Protein AF-A0A353PWX0-F1 (afdb_monomer)

Foldseek 3Di:
DVVVVCVVVVVVVVVVLVVCCVVVVHDSVLDDDDDDPQCQFVDWDADPVGDIDTHGAHPDPPVVVVCVVDPPDDDDDDHDGDDPVDDD

Sequence (88 aa):
KKISIDSATLANKGLEVIEASRLFSLDAKEIQVLIHPQSIVHSMVQSKDGAYYAQLSPPSMKQAILYALNYPEIKENSLPSLDFSQDL

Secondary structure (DSSP, 8-state):
-HHHHHHHTSHHHHHHHHHHHHHHT--GGG------TT--EEEEEE-TTS-EEEEE-SS-HHHHHHHHHHTT------PPPP-TTS--

pLDDT: mean 90.69, std 9.27, range [60.31, 97.94]

Structure (mmCIF, N/CA/C/O backbone):
data_AF-A0A353PWX0-F1
#
_entry.id   AF-A0A353PWX0-F1
#
loop_
_atom_site.group_PDB
_atom_site.id
_atom_site.type_symbol
_atom_site.label_atom_id
_atom_site.label_alt_id
_atom_site.label_comp_id
_atom_site.label_asym_id
_atom_site.label_entity_id
_atom_site.label_seq_id
_atom_site.pdbx_PDB_ins_code
_atom_site.Cartn_x
_atom_site.Cartn_y
_atom_site.Cartn_z
_atom_site.occupancy
_atom_site.B_iso_or_equiv
_atom_site.auth_seq_id
_atom_site.auth_comp_id
_atom_site.auth_asym_id
_atom_site.auth_atom_id
_atom_site.pdbx_PDB_model_num
ATOM 1 N N . LYS A 1 1 ? 14.157 11.679 9.881 1.00 60.31 1 LYS A N 1
ATOM 2 C CA . LYS A 1 1 ? 13.849 11.578 11.334 1.00 60.31 1 LYS A CA 1
ATOM 3 C C . LYS A 1 1 ? 12.345 11.570 11.636 1.00 60.31 1 LYS A C 1
ATOM 5 O O . LYS A 1 1 ? 11.939 10.675 12.352 1.00 60.31 1 LYS A O 1
ATOM 10 N N . LYS A 1 2 ? 11.517 12.466 11.072 1.00 72.69 2 LYS A N 1
ATOM 11 C CA . LYS A 1 2 ? 10.053 12.512 11.314 1.00 72.69 2 LYS A CA 1
ATOM 12 C C . LYS A 1 2 ? 9.306 11.221 10.924 1.00 72.69 2 LYS A C 1
ATOM 14 O O . LYS A 1 2 ? 8.694 10.598 11.774 1.00 72.69 2 LYS A O 1
ATOM 19 N N . ILE A 1 3 ? 9.466 10.761 9.678 1.00 65.62 3 ILE A N 1
ATOM 20 C CA . ILE A 1 3 ? 8.779 9.560 9.150 1.00 65.62 3 ILE A CA 1
ATOM 21 C C . ILE A 1 3 ? 9.114 8.289 9.952 1.00 65.62 3 ILE A C 1
ATOM 23 O O . ILE A 1 3 ? 8.239 7.478 10.227 1.00 65.62 3 ILE A O 1
ATOM 27 N N . SER A 1 4 ? 10.370 8.127 10.378 1.00 69.69 4 SER A N 1
ATOM 28 C CA . SER A 1 4 ? 10.795 6.965 11.171 1.00 69.69 4 SER A CA 1
ATOM 29 C C . SER A 1 4 ? 10.157 6.933 12.566 1.00 69.69 4 SER A C 1
ATOM 31 O O . SER A 1 4 ? 9.817 5.858 13.047 1.00 69.69 4 SER A O 1
ATOM 33 N N . ILE A 1 5 ? 9.960 8.096 13.201 1.00 67.94 5 ILE A N 1
ATOM 34 C CA . ILE A 1 5 ? 9.269 8.202 14.497 1.00 67.94 5 ILE A CA 1
ATOM 35 C C . ILE A 1 5 ? 7.777 7.914 14.315 1.00 67.94 5 ILE A C 1
ATOM 37 O O . ILE A 1 5 ? 7.215 7.125 15.065 1.00 67.94 5 ILE A O 1
ATOM 41 N N . ASP A 1 6 ? 7.159 8.475 13.274 1.00 68.94 6 ASP A N 1
ATOM 42 C CA . ASP A 1 6 ? 5.743 8.242 12.973 1.00 68.94 6 ASP A CA 1
ATOM 43 C C . ASP A 1 6 ? 5.452 6.782 12.590 1.00 68.94 6 ASP A C 1
ATOM 45 O O . ASP A 1 6 ? 4.352 6.283 12.820 1.00 68.94 6 ASP A O 1
ATOM 49 N N . SER A 1 7 ? 6.432 6.084 12.009 1.00 62.44 7 SER A N 1
ATOM 50 C CA . SER A 1 7 ? 6.336 4.648 11.721 1.00 62.44 7 SER A CA 1
ATOM 51 C C . SER A 1 7 ? 6.406 3.819 13.006 1.00 62.44 7 SER A C 1
ATOM 53 O O . SER A 1 7 ? 5.651 2.863 13.154 1.00 62.44 7 SER A O 1
ATOM 55 N N . ALA A 1 8 ? 7.250 4.216 13.965 1.00 66.12 8 ALA A N 1
ATOM 56 C CA . ALA A 1 8 ? 7.360 3.558 15.268 1.00 66.12 8 ALA A CA 1
ATOM 57 C C . ALA A 1 8 ? 6.115 3.759 16.155 1.00 66.12 8 ALA A C 1
ATOM 59 O O . ALA A 1 8 ? 5.815 2.910 16.988 1.00 66.12 8 ALA A O 1
ATOM 60 N N . THR A 1 9 ? 5.379 4.860 15.974 1.00 73.88 9 THR A N 1
ATOM 61 C CA . THR A 1 9 ? 4.139 5.157 16.716 1.00 73.88 9 THR A CA 1
ATOM 62 C C . THR A 1 9 ? 2.864 4.766 15.969 1.00 73.88 9 THR A C 1
ATOM 64 O O . THR A 1 9 ? 1.772 4.993 16.483 1.00 73.88 9 THR A O 1
ATOM 67 N N . LEU A 1 10 ? 2.979 4.227 14.748 1.00 80.69 10 LEU A N 1
ATOM 68 C CA . LEU A 1 10 ? 1.876 4.021 13.795 1.00 80.69 10 LEU A CA 1
ATOM 69 C C . LEU A 1 10 ? 1.126 5.306 13.390 1.00 80.69 10 LEU A C 1
ATOM 71 O O . LEU A 1 10 ? 0.172 5.240 12.613 1.00 80.69 10 LEU A O 1
ATOM 75 N N . ALA A 1 11 ? 1.573 6.485 13.833 1.00 81.62 11 ALA A N 1
ATOM 76 C CA . ALA A 1 11 ? 0.978 7.764 13.463 1.00 81.62 11 ALA A CA 1
ATOM 77 C C . ALA A 1 11 ? 1.019 7.996 11.945 1.00 81.62 11 ALA A C 1
ATOM 79 O O . ALA A 1 11 ? 0.072 8.545 11.384 1.00 81.62 11 ALA A O 1
ATOM 80 N N . ASN A 1 12 ? 2.069 7.517 11.264 1.00 87.19 12 ASN A N 1
ATOM 81 C CA . ASN A 1 12 ? 2.163 7.604 9.805 1.00 87.19 12 ASN A CA 1
ATOM 82 C C . ASN A 1 12 ? 0.999 6.862 9.138 1.00 87.19 12 ASN A C 1
ATOM 84 O O . ASN A 1 12 ? 0.346 7.388 8.245 1.00 87.19 12 ASN A O 1
ATOM 88 N N . LYS A 1 13 ? 0.685 5.666 9.642 1.00 91.81 13 LYS A N 1
ATOM 89 C CA . LYS A 1 13 ? -0.416 4.859 9.125 1.00 91.81 13 LYS A CA 1
ATOM 90 C C . LYS A 1 13 ? -1.775 5.507 9.407 1.00 91.81 13 LYS A C 1
ATOM 92 O O . LYS A 1 13 ? -2.662 5.431 8.569 1.00 91.81 13 LYS A O 1
ATOM 97 N N . GLY A 1 14 ? -1.920 6.204 10.536 1.00 91.25 14 GLY A N 1
ATOM 98 C CA . GLY A 1 14 ? -3.107 7.019 10.818 1.00 91.25 14 GLY A CA 1
ATOM 99 C C . GLY A 1 14 ? -3.332 8.135 9.788 1.00 91.25 14 GLY A C 1
ATOM 100 O O . GLY A 1 14 ? -4.457 8.328 9.333 1.00 91.25 14 GLY A O 1
ATOM 101 N N . LEU A 1 15 ? -2.270 8.833 9.369 1.00 93.62 15 LEU A N 1
ATOM 102 C CA . LEU A 1 15 ? -2.354 9.845 8.306 1.00 93.62 15 LEU A CA 1
ATOM 103 C C . LEU A 1 15 ? -2.695 9.223 6.945 1.00 93.62 15 LEU A C 1
ATOM 105 O O . LEU A 1 15 ? -3.517 9.775 6.217 1.00 93.62 15 LEU A O 1
ATOM 109 N N . GLU A 1 16 ? -2.124 8.061 6.631 1.00 93.44 16 GLU A N 1
ATOM 110 C CA . GLU A 1 16 ? -2.424 7.322 5.397 1.00 93.44 16 GLU A CA 1
ATOM 111 C C . GLU A 1 16 ? -3.887 6.848 5.337 1.00 93.44 16 GLU A C 1
ATOM 113 O O . GLU A 1 16 ? -4.486 6.863 4.267 1.00 93.44 16 GLU A O 1
ATOM 118 N N . VAL A 1 17 ? -4.510 6.489 6.469 1.00 95.94 17 VAL A N 1
ATOM 119 C CA . VAL A 1 17 ? -5.953 6.169 6.515 1.00 95.94 17 VAL A CA 1
ATOM 120 C C . VAL A 1 17 ? -6.801 7.390 6.147 1.00 95.94 17 VAL A C 1
ATOM 122 O O . VAL A 1 17 ? -7.752 7.271 5.375 1.00 95.94 17 VAL A O 1
ATOM 125 N N . ILE A 1 18 ? -6.451 8.571 6.665 1.00 95.75 18 ILE A N 1
ATOM 126 C CA . ILE A 1 18 ? -7.143 9.827 6.331 1.00 95.75 18 ILE A CA 1
ATOM 127 C C . ILE A 1 18 ? -6.969 10.150 4.840 1.00 95.75 18 ILE A C 1
ATOM 129 O O . ILE A 1 18 ? -7.931 10.531 4.171 1.00 95.75 18 ILE A O 1
ATOM 133 N N . GLU A 1 1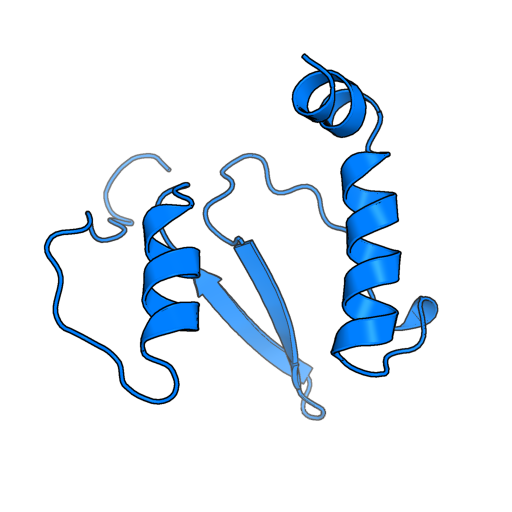9 ? -5.756 9.981 4.310 1.00 96.69 19 GLU A N 1
ATOM 134 C CA . GLU A 1 19 ? -5.465 10.180 2.890 1.00 96.69 19 GLU A CA 1
ATOM 135 C C . GLU A 1 19 ? -6.267 9.219 2.007 1.00 96.69 19 GLU A C 1
ATOM 137 O O . GLU A 1 19 ? -6.938 9.676 1.085 1.00 96.69 19 GLU A O 1
ATOM 142 N N . ALA A 1 20 ? -6.269 7.921 2.312 1.00 96.19 20 ALA A N 1
ATOM 143 C CA . ALA A 1 20 ? -6.998 6.912 1.547 1.00 96.19 20 ALA A CA 1
ATOM 144 C C . ALA A 1 20 ? -8.516 7.150 1.573 1.00 96.19 20 ALA A C 1
ATOM 146 O O . ALA A 1 20 ? -9.162 7.084 0.527 1.00 96.19 20 ALA A O 1
ATOM 147 N N . SER A 1 21 ? -9.077 7.500 2.736 1.00 96.69 21 SER A N 1
ATOM 148 C CA . SER A 1 21 ? -10.494 7.864 2.871 1.00 96.69 21 SER A CA 1
ATOM 149 C C . SER A 1 21 ? -10.865 9.015 1.935 1.00 96.69 21 SER A C 1
ATOM 151 O O . SER A 1 21 ? -11.860 8.937 1.214 1.00 96.69 21 SER A O 1
ATOM 153 N N . ARG A 1 22 ? -10.025 10.055 1.867 1.00 97.12 22 ARG A N 1
ATOM 154 C CA . ARG A 1 22 ? -10.252 11.208 0.990 1.00 97.12 22 ARG A CA 1
ATOM 155 C C . ARG A 1 22 ? -10.011 10.895 -0.487 1.00 97.12 22 ARG A C 1
ATOM 157 O O . ARG A 1 22 ? -10.810 11.308 -1.321 1.00 97.12 22 ARG A O 1
ATOM 164 N N . LEU A 1 23 ? -8.910 10.221 -0.814 1.00 97.00 23 LEU A N 1
ATOM 165 C CA . LEU A 1 23 ? -8.489 9.956 -2.191 1.00 97.00 23 LEU A CA 1
ATOM 166 C C . LEU A 1 23 ? -9.444 8.989 -2.900 1.00 97.00 23 LEU A C 1
ATOM 168 O O . LEU A 1 23 ? -9.741 9.180 -4.076 1.00 97.00 23 LEU A O 1
ATOM 172 N N . PHE A 1 24 ? -9.953 7.988 -2.179 1.00 96.38 24 PHE A N 1
ATOM 173 C CA . PHE A 1 24 ? -10.818 6.944 -2.732 1.00 96.38 24 PHE A CA 1
ATOM 174 C C . PHE A 1 24 ? -12.290 7.079 -2.329 1.00 96.38 24 PHE A C 1
ATOM 176 O O . PHE A 1 24 ? -13.097 6.245 -2.725 1.00 96.38 24 PHE A O 1
ATOM 183 N N . SER A 1 25 ? -12.658 8.138 -1.598 1.00 97.12 25 SER A N 1
ATOM 184 C CA . SER A 1 25 ? -14.029 8.372 -1.113 1.00 97.12 25 SER A CA 1
ATOM 185 C C . SER A 1 25 ? -14.588 7.189 -0.304 1.00 97.12 25 SER A C 1
ATOM 187 O O . SER A 1 25 ? -15.698 6.729 -0.560 1.00 97.12 25 SER A O 1
ATOM 189 N N . LEU A 1 26 ? -13.799 6.696 0.655 1.00 95.69 26 LEU A N 1
ATOM 190 C CA . LEU A 1 26 ? -14.138 5.565 1.530 1.00 95.69 26 LEU A CA 1
ATOM 191 C C . LEU A 1 26 ? -14.417 6.035 2.959 1.00 95.69 26 LEU A C 1
ATOM 193 O O . LEU A 1 26 ? -13.740 6.939 3.460 1.00 95.69 26 LEU A O 1
ATOM 197 N N . ASP A 1 27 ? -15.342 5.378 3.655 1.00 95.62 27 ASP A N 1
ATOM 198 C CA . ASP A 1 27 ? -15.502 5.560 5.096 1.00 95.62 27 ASP A CA 1
ATOM 199 C C . ASP A 1 27 ? -14.295 4.957 5.834 1.00 95.62 27 ASP A C 1
ATOM 201 O O . ASP A 1 27 ? -13.795 3.888 5.489 1.00 95.62 27 ASP A O 1
ATOM 205 N N . ALA A 1 28 ? -13.866 5.572 6.941 1.00 92.00 28 ALA A N 1
ATOM 206 C CA . ALA A 1 28 ? -12.745 5.052 7.737 1.00 92.00 28 ALA A CA 1
ATOM 207 C C . ALA A 1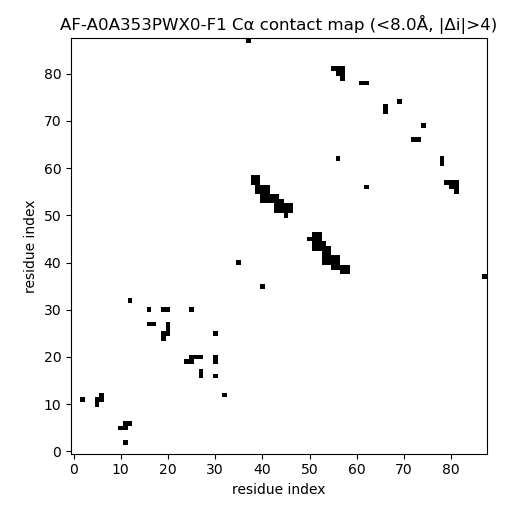 28 ? -12.965 3.607 8.241 1.00 92.00 28 ALA A C 1
ATOM 209 O O . ALA A 1 28 ? -12.005 2.863 8.410 1.00 92.00 28 ALA A O 1
ATOM 210 N N . LYS A 1 29 ? -14.225 3.191 8.444 1.00 94.25 29 LYS A N 1
ATOM 211 C CA . LYS A 1 29 ? -14.594 1.814 8.837 1.00 94.25 29 LYS A CA 1
ATOM 212 C C . LYS A 1 29 ? -14.330 0.774 7.736 1.00 94.25 29 LYS A C 1
ATOM 214 O O . LYS A 1 29 ? -14.293 -0.415 8.033 1.00 94.25 29 LYS A O 1
ATOM 219 N N . GLU A 1 30 ? -14.191 1.213 6.486 1.00 95.31 30 GLU A N 1
ATOM 220 C CA . GLU A 1 30 ? -13.898 0.363 5.326 1.00 95.31 30 GLU A CA 1
ATOM 221 C C . GLU A 1 30 ? -12.385 0.165 5.128 1.00 95.31 30 GLU A C 1
ATOM 223 O O . GLU A 1 30 ? -11.971 -0.666 4.325 1.00 95.31 30 GLU A O 1
ATOM 228 N N . ILE A 1 31 ? -11.546 0.896 5.874 1.00 96.81 31 ILE A N 1
ATOM 229 C CA . ILE A 1 31 ? -10.087 0.852 5.756 1.00 96.81 31 ILE A CA 1
ATOM 230 C C . ILE A 1 31 ? -9.508 0.074 6.937 1.00 96.81 31 ILE A C 1
ATOM 232 O O . ILE A 1 31 ? -9.602 0.490 8.091 1.00 96.81 31 ILE A O 1
ATOM 236 N N . GLN A 1 32 ? -8.865 -1.054 6.644 1.00 95.44 32 GLN A N 1
ATOM 237 C CA . GLN A 1 32 ? -8.224 -1.898 7.650 1.00 95.44 32 GLN A CA 1
ATOM 238 C C . GLN A 1 32 ? -6.706 -1.730 7.621 1.00 95.44 32 GLN A C 1
ATOM 240 O O . GLN A 1 32 ? -6.075 -1.769 6.565 1.00 95.44 32 GLN A O 1
ATOM 245 N N . VAL A 1 33 ? -6.110 -1.574 8.804 1.00 94.62 33 VAL A N 1
ATOM 246 C CA . VAL A 1 33 ? -4.659 -1.478 8.975 1.00 94.62 33 VAL A CA 1
ATOM 247 C C . VAL A 1 33 ? -4.104 -2.835 9.392 1.00 94.62 33 VAL A C 1
ATOM 249 O O . VAL A 1 33 ? -4.482 -3.369 10.432 1.00 94.62 33 VAL A O 1
ATOM 252 N N . LEU A 1 34 ? -3.166 -3.360 8.604 1.00 93.62 34 LEU A N 1
ATOM 253 C CA . LEU A 1 34 ? -2.444 -4.600 8.884 1.00 93.62 34 LEU A CA 1
ATOM 254 C C . LEU A 1 34 ? -0.939 -4.325 8.980 1.00 93.62 34 LEU A C 1
ATOM 256 O O . LEU A 1 34 ? -0.385 -3.572 8.178 1.00 93.62 34 LEU A O 1
ATOM 260 N N . ILE A 1 35 ? -0.270 -4.958 9.946 1.00 92.25 35 ILE A N 1
ATOM 261 C CA . ILE A 1 35 ? 1.193 -4.947 10.037 1.00 92.25 35 ILE A CA 1
ATOM 262 C C . ILE A 1 35 ? 1.741 -6.047 9.124 1.00 92.25 35 ILE A C 1
ATOM 264 O O . ILE A 1 35 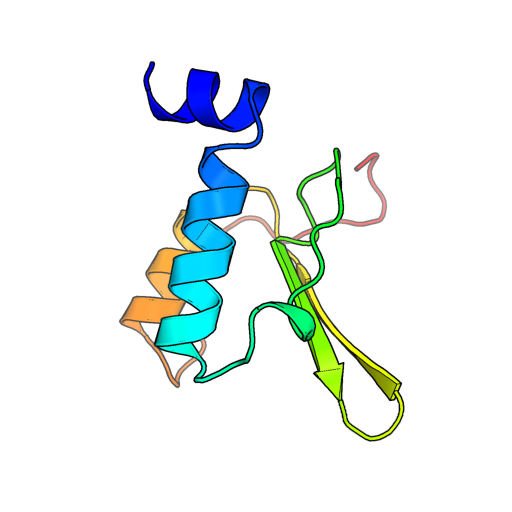? 1.463 -7.224 9.337 1.00 92.25 35 ILE A O 1
ATOM 268 N N . HIS A 1 36 ? 2.546 -5.662 8.134 1.00 93.31 36 HIS A N 1
ATOM 269 C CA . HIS A 1 36 ? 3.220 -6.578 7.215 1.00 93.31 36 HIS A CA 1
ATOM 270 C C . HIS A 1 36 ? 4.735 -6.311 7.233 1.00 93.31 36 HIS A C 1
ATOM 272 O O . HIS A 1 36 ? 5.204 -5.433 6.507 1.00 93.31 36 HIS A O 1
ATOM 278 N N . PRO A 1 37 ? 5.508 -7.019 8.081 1.00 90.19 37 PRO A N 1
ATOM 279 C CA . PRO A 1 37 ? 6.924 -6.717 8.306 1.00 90.19 37 PRO A CA 1
ATOM 280 C C . PRO A 1 37 ? 7.790 -6.779 7.044 1.00 90.19 37 PRO A C 1
ATOM 282 O O . PRO A 1 37 ? 8.675 -5.944 6.879 1.00 90.19 37 PRO A O 1
ATOM 285 N N . GLN A 1 38 ? 7.495 -7.709 6.131 1.00 90.56 38 GLN A N 1
ATOM 286 C CA . GLN A 1 38 ? 8.242 -7.883 4.880 1.00 90.56 38 GLN A CA 1
ATOM 287 C C . GLN A 1 38 ? 8.080 -6.686 3.933 1.00 90.56 38 GLN A C 1
ATOM 289 O O . GLN A 1 38 ? 8.939 -6.434 3.097 1.00 90.56 38 GLN A O 1
ATOM 294 N N . SER A 1 39 ? 6.999 -5.906 4.077 1.00 90.81 39 SER A N 1
ATOM 295 C CA . SER A 1 39 ? 6.740 -4.698 3.277 1.00 90.81 39 SER 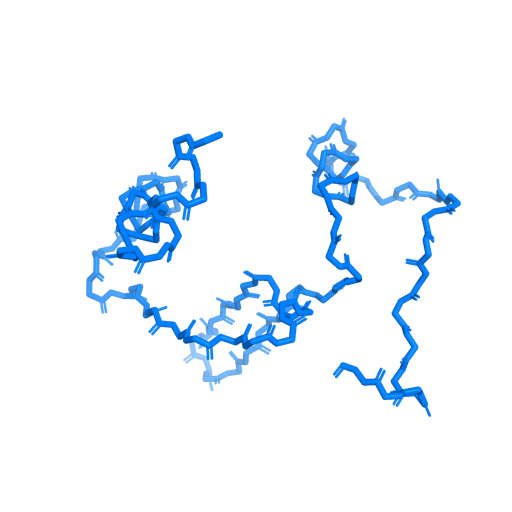A CA 1
ATOM 296 C C . SER A 1 39 ? 6.736 -4.927 1.755 1.00 90.81 39 SER A C 1
ATOM 298 O O . SER A 1 39 ? 7.018 -4.003 0.994 1.00 90.81 39 SER A O 1
ATOM 300 N N . ILE A 1 40 ? 6.401 -6.147 1.319 1.00 94.00 40 ILE A N 1
ATOM 301 C CA . ILE A 1 40 ? 6.297 -6.532 -0.097 1.00 94.00 40 ILE A CA 1
ATOM 302 C C . ILE A 1 40 ? 4.896 -6.250 -0.626 1.00 94.00 40 ILE A C 1
ATOM 304 O O . ILE A 1 40 ? 4.731 -5.749 -1.736 1.00 94.00 40 ILE A O 1
ATOM 308 N N . VAL A 1 41 ? 3.876 -6.565 0.173 1.00 95.44 41 VAL A N 1
ATOM 309 C CA . VAL A 1 41 ? 2.497 -6.159 -0.100 1.00 95.44 41 VAL A CA 1
ATOM 310 C C . VAL A 1 41 ? 2.336 -4.714 0.358 1.00 95.44 41 VAL A C 1
ATOM 312 O O . VAL A 1 41 ? 2.317 -4.435 1.558 1.00 95.44 41 VAL A O 1
ATOM 315 N N . HIS A 1 42 ? 2.217 -3.784 -0.589 1.00 94.75 42 HIS A N 1
ATOM 316 C CA . HIS A 1 42 ? 2.141 -2.355 -0.274 1.00 94.75 42 HIS A CA 1
ATOM 317 C C . HIS A 1 42 ? 0.744 -1.917 0.172 1.00 94.75 42 HIS A C 1
ATOM 319 O O . HIS A 1 42 ? 0.618 -1.046 1.032 1.00 94.75 42 HIS A O 1
ATOM 325 N N . SER A 1 43 ? -0.303 -2.512 -0.403 1.00 96.31 43 SER A N 1
ATOM 326 C CA . SER A 1 43 ? -1.711 -2.392 -0.000 1.00 96.31 43 SER A CA 1
ATOM 327 C C . SER A 1 43 ? -2.561 -3.395 -0.783 1.00 96.31 43 SER A C 1
ATOM 329 O O . SER A 1 43 ? -2.098 -3.991 -1.761 1.00 96.31 43 SER A O 1
ATOM 331 N N . MET A 1 44 ? -3.806 -3.585 -0.345 1.00 97.81 44 MET A N 1
ATOM 332 C CA . MET A 1 44 ? -4.766 -4.487 -0.977 1.00 97.81 44 MET A CA 1
ATOM 333 C C . MET A 1 44 ? -6.149 -3.845 -1.052 1.00 97.81 44 MET A C 1
ATOM 335 O O . MET A 1 44 ? -6.486 -2.999 -0.226 1.00 97.81 44 MET A O 1
ATOM 339 N N . VAL A 1 45 ? -6.955 -4.281 -2.016 1.00 97.69 45 VAL A N 1
ATOM 340 C CA . VAL A 1 45 ? -8.365 -3.908 -2.165 1.00 97.69 45 VAL A CA 1
ATOM 341 C C . VAL A 1 45 ? -9.203 -5.178 -2.206 1.00 97.69 45 VAL A C 1
ATOM 343 O O . VAL A 1 45 ? -8.886 -6.10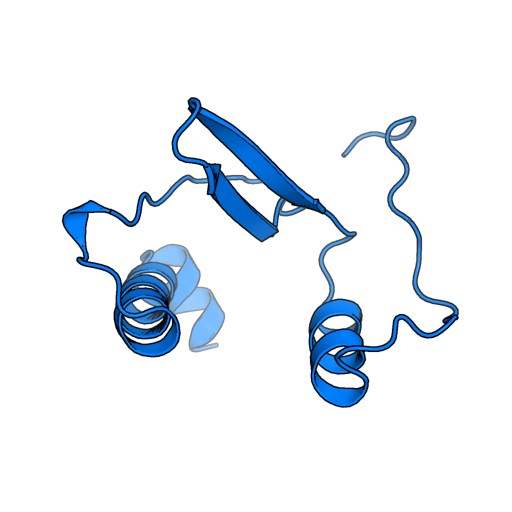4 -2.952 1.00 97.69 45 VAL A O 1
ATOM 346 N N . GLN A 1 46 ? -10.273 -5.210 -1.415 1.00 97.56 46 GLN A N 1
ATOM 347 C CA . GLN A 1 46 ? -11.265 -6.278 -1.450 1.00 97.56 46 GLN A CA 1
ATOM 348 C C . GLN A 1 46 ? -12.384 -5.916 -2.434 1.00 97.56 46 GLN A C 1
ATOM 350 O O . GLN A 1 46 ? -12.973 -4.838 -2.342 1.00 97.56 46 GLN A O 1
ATOM 355 N N . SER A 1 47 ? -12.695 -6.801 -3.376 1.00 96.62 47 SER A N 1
ATOM 356 C CA . SER A 1 47 ? -13.847 -6.662 -4.268 1.00 96.62 47 SER A CA 1
ATOM 357 C C . SER A 1 47 ? -15.138 -7.154 -3.610 1.00 96.62 47 SER A C 1
ATOM 359 O O . SER A 1 47 ? -15.135 -7.842 -2.592 1.00 96.62 47 SER A O 1
ATOM 361 N N . LYS A 1 48 ? -16.284 -6.798 -4.202 1.00 95.62 48 LYS A N 1
ATOM 362 C CA . LYS A 1 48 ? -17.621 -7.104 -3.655 1.00 95.62 48 LYS A CA 1
ATOM 363 C C . LYS A 1 48 ? -17.945 -8.600 -3.572 1.00 95.62 48 LYS A C 1
ATOM 365 O O . LYS A 1 48 ? -18.836 -8.982 -2.824 1.00 95.62 48 LYS A O 1
ATOM 370 N N . ASP A 1 49 ? -17.249 -9.424 -4.346 1.00 97.06 49 ASP A N 1
ATOM 371 C CA . ASP A 1 49 ? -17.322 -10.889 -4.316 1.00 97.06 49 ASP A CA 1
ATOM 372 C C . ASP A 1 49 ? -16.389 -11.516 -3.260 1.00 97.06 49 ASP A C 1
ATOM 374 O O . ASP A 1 49 ? -16.374 -12.733 -3.095 1.00 97.06 49 ASP A O 1
ATOM 378 N N . GLY A 1 50 ? -15.631 -10.695 -2.528 1.00 95.75 50 GLY A N 1
ATOM 379 C CA . GLY A 1 50 ? -14.716 -11.115 -1.472 1.00 95.75 50 GLY A CA 1
ATOM 380 C C . GLY A 1 50 ? -13.285 -11.396 -1.932 1.00 95.75 50 GLY A C 1
ATOM 381 O O . GLY A 1 50 ? -12.447 -11.680 -1.075 1.00 95.75 50 GLY A O 1
ATOM 382 N N . ALA A 1 51 ? -12.974 -11.303 -3.231 1.00 97.62 51 ALA A N 1
ATOM 383 C CA . ALA A 1 51 ? -11.605 -11.472 -3.717 1.00 97.62 51 ALA A CA 1
ATOM 384 C C . ALA A 1 51 ? -10.704 -10.291 -3.312 1.00 97.62 51 ALA A C 1
ATOM 386 O O . ALA A 1 51 ? -11.166 -9.167 -3.118 1.00 97.62 51 ALA A O 1
ATOM 387 N N . TYR A 1 52 ? -9.401 -10.548 -3.184 1.00 97.62 52 TYR A N 1
ATOM 388 C CA . TYR A 1 52 ? -8.406 -9.526 -2.860 1.00 97.62 52 TYR A CA 1
ATOM 389 C C . TYR A 1 52 ? -7.468 -9.296 -4.038 1.00 97.62 52 TYR A C 1
ATOM 391 O O . TYR A 1 52 ? -6.931 -10.241 -4.616 1.00 97.62 52 TYR A O 1
ATOM 399 N N . TYR A 1 53 ? -7.223 -8.025 -4.335 1.00 97.94 53 TYR A N 1
ATOM 400 C CA . TYR A 1 53 ? -6.221 -7.573 -5.291 1.00 97.94 53 TYR A CA 1
ATOM 401 C C . TYR A 1 53 ? -5.132 -6.834 -4.531 1.00 97.94 53 TYR A C 1
ATOM 403 O O . TYR A 1 53 ? -5.423 -5.943 -3.735 1.00 97.94 53 TYR A O 1
ATOM 411 N N . ALA A 1 54 ? -3.881 -7.207 -4.767 1.00 97.31 54 ALA A N 1
ATOM 412 C CA . ALA A 1 54 ? -2.733 -6.696 -4.037 1.00 97.31 54 ALA A CA 1
ATOM 413 C C . ALA A 1 54 ? -1.683 -6.165 -5.011 1.00 97.31 54 ALA A C 1
ATOM 415 O O . ALA A 1 54 ? -1.424 -6.789 -6.041 1.00 97.31 54 ALA A O 1
ATOM 416 N N . GLN A 1 55 ? -1.049 -5.043 -4.666 1.00 95.44 55 GLN A N 1
ATOM 417 C CA . GLN A 1 55 ? 0.146 -4.586 -5.371 1.00 95.44 55 GLN A CA 1
ATOM 418 C C . GLN A 1 55 ? 1.389 -5.038 -4.603 1.00 95.44 55 GLN A C 1
ATOM 420 O O . GLN A 1 55 ? 1.533 -4.752 -3.411 1.00 95.44 55 GLN A O 1
ATOM 425 N N . LEU A 1 56 ? 2.254 -5.779 -5.300 1.00 95.44 56 LEU A N 1
ATOM 426 C CA . LEU A 1 56 ? 3.482 -6.347 -4.757 1.00 95.44 56 LEU A CA 1
ATOM 427 C C . LEU A 1 56 ? 4.696 -5.808 -5.513 1.00 95.44 56 LEU A C 1
ATOM 429 O O . LEU A 1 56 ? 4.701 -5.773 -6.745 1.00 95.44 56 LEU A O 1
ATOM 433 N N . SER A 1 57 ? 5.732 -5.419 -4.778 1.00 93.06 57 SER A N 1
ATOM 434 C CA . SER A 1 57 ? 7.049 -5.089 -5.328 1.00 93.06 57 SER A CA 1
ATOM 435 C C . SER A 1 57 ? 8.116 -5.118 -4.234 1.00 93.06 57 SER A C 1
ATOM 437 O O . SER A 1 57 ? 7.779 -5.061 -3.052 1.00 93.06 57 SER A O 1
ATOM 439 N N . PRO A 1 58 ? 9.413 -5.173 -4.589 1.00 92.56 58 PRO A N 1
ATOM 440 C CA . PRO A 1 58 ? 10.465 -4.863 -3.632 1.00 92.56 58 PRO A CA 1
ATOM 441 C C . PRO A 1 58 ? 10.241 -3.467 -3.019 1.00 92.56 58 PRO A C 1
ATOM 443 O O . PRO A 1 58 ? 9.796 -2.561 -3.734 1.00 92.56 58 PRO A O 1
ATOM 446 N N . PRO A 1 59 ? 10.577 -3.248 -1.734 1.00 91.12 59 PRO A N 1
ATOM 447 C CA . PRO A 1 59 ? 10.296 -1.994 -1.043 1.00 91.12 59 PRO A CA 1
ATOM 448 C C . PRO A 1 59 ? 11.064 -0.821 -1.670 1.00 91.12 59 PRO A C 1
ATOM 450 O O . PRO A 1 59 ? 12.241 -0.583 -1.392 1.00 91.12 59 PRO A O 1
ATOM 453 N N . SER A 1 60 ? 10.394 -0.074 -2.554 1.00 91.81 60 SER A N 1
ATOM 454 C CA . SER A 1 60 ? 10.983 1.047 -3.284 1.00 91.81 60 SER A CA 1
ATOM 455 C C . SER A 1 60 ? 9.941 2.071 -3.730 1.00 91.81 60 SER A C 1
ATOM 457 O O . SER A 1 60 ? 8.966 1.742 -4.400 1.00 91.81 60 SER A O 1
ATOM 459 N N . MET A 1 61 ? 10.212 3.356 -3.478 1.00 94.50 61 MET A N 1
ATOM 460 C CA . MET A 1 61 ? 9.380 4.459 -3.984 1.00 94.50 61 MET A CA 1
ATOM 461 C C . MET A 1 61 ? 9.414 4.597 -5.513 1.00 94.50 61 MET A C 1
ATOM 463 O O . MET A 1 61 ? 8.524 5.216 -6.094 1.00 94.50 61 MET A O 1
ATOM 467 N N . LYS A 1 62 ? 10.433 4.037 -6.182 1.00 94.88 62 LYS A N 1
ATOM 468 C CA . LYS A 1 62 ? 10.625 4.197 -7.631 1.00 94.88 62 LYS A CA 1
ATOM 469 C C . LYS A 1 62 ? 9.444 3.645 -8.428 1.00 94.88 62 LYS A C 1
ATOM 471 O O . LYS A 1 62 ? 9.025 4.285 -9.386 1.00 94.88 62 LYS 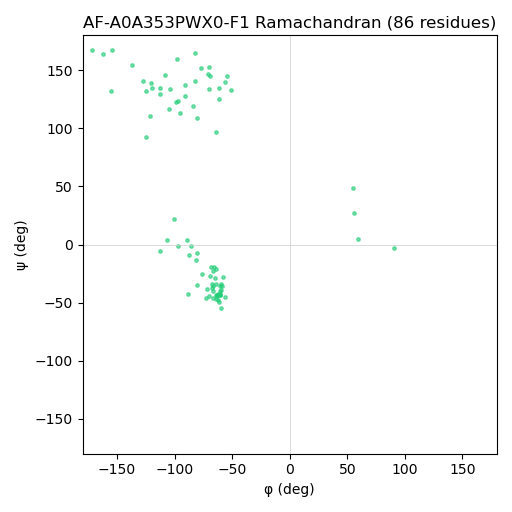A O 1
ATOM 476 N N . GLN A 1 63 ? 8.893 2.505 -8.007 1.00 92.81 63 GLN A N 1
ATOM 477 C CA . GLN A 1 63 ? 7.782 1.861 -8.703 1.00 92.81 63 GLN A CA 1
ATOM 478 C C . GLN A 1 63 ? 6.503 2.704 -8.620 1.00 92.81 63 GLN A C 1
ATOM 480 O O . GLN A 1 63 ? 5.863 2.947 -9.641 1.00 92.81 63 GLN A O 1
ATOM 485 N N . ALA A 1 64 ? 6.176 3.205 -7.424 1.00 94.25 64 ALA A N 1
ATOM 486 C CA . ALA A 1 64 ? 5.002 4.046 -7.199 1.00 94.25 64 ALA A CA 1
ATOM 487 C C . ALA A 1 64 ? 5.083 5.369 -7.979 1.00 94.25 64 ALA A C 1
ATOM 489 O O . A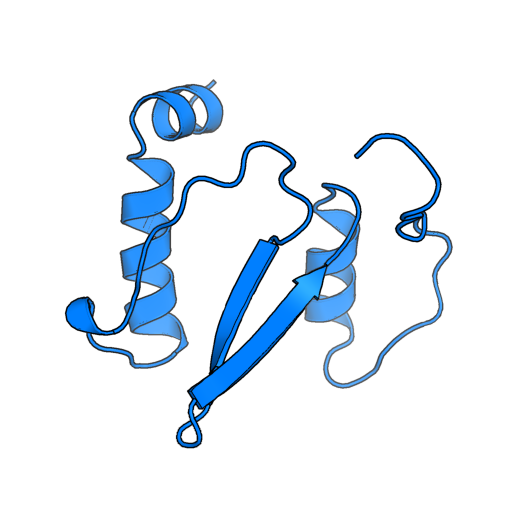LA A 1 64 ? 4.121 5.756 -8.640 1.00 94.25 64 ALA A O 1
ATOM 490 N N . ILE A 1 65 ? 6.246 6.031 -7.961 1.00 96.00 65 ILE A N 1
ATOM 491 C CA . ILE A 1 65 ? 6.470 7.281 -8.704 1.00 96.00 65 ILE A CA 1
ATOM 492 C C . ILE A 1 65 ? 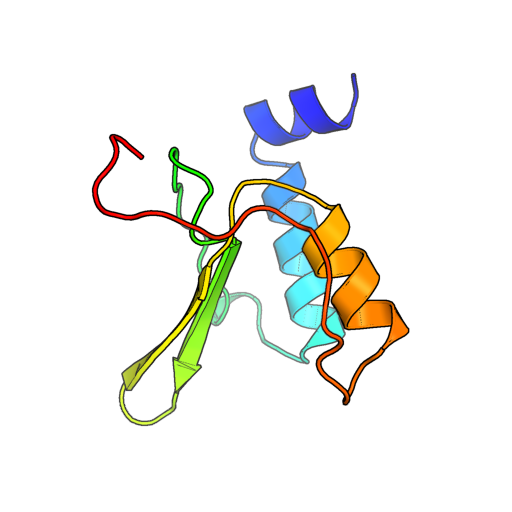6.377 7.037 -10.213 1.00 96.00 65 ILE A C 1
ATOM 494 O O . ILE A 1 65 ? 5.698 7.786 -10.913 1.00 96.00 65 ILE A O 1
ATOM 498 N N . LEU A 1 66 ? 7.027 5.986 -10.723 1.00 95.75 66 LEU A N 1
ATOM 499 C CA . LEU A 1 66 ? 6.993 5.659 -12.148 1.00 95.75 66 LEU A CA 1
ATOM 500 C C . LEU A 1 66 ? 5.565 5.370 -12.620 1.00 95.75 66 LEU A C 1
ATOM 502 O O . LEU A 1 66 ? 5.167 5.866 -13.673 1.00 95.75 66 LEU A O 1
ATOM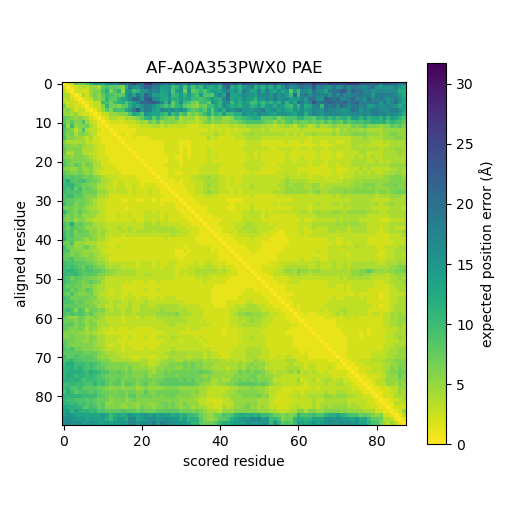 506 N N . TYR A 1 67 ? 4.798 4.607 -11.838 1.00 95.44 67 TYR A N 1
ATOM 507 C CA . TYR A 1 67 ? 3.402 4.309 -12.144 1.00 95.44 67 TYR A CA 1
ATOM 508 C C . TYR A 1 67 ? 2.550 5.582 -12.163 1.00 95.44 67 TYR A C 1
ATOM 510 O O . TYR A 1 67 ? 1.846 5.827 -13.137 1.00 95.44 67 TYR A O 1
ATOM 518 N N . ALA A 1 68 ? 2.671 6.441 -11.147 1.00 96.25 68 ALA A N 1
ATOM 519 C CA . ALA A 1 68 ? 1.921 7.695 -11.081 1.00 96.25 68 ALA A CA 1
ATOM 520 C C . ALA A 1 68 ? 2.214 8.641 -12.263 1.00 96.25 68 ALA A C 1
ATOM 522 O O . ALA A 1 68 ? 1.306 9.316 -12.737 1.00 96.25 68 ALA A O 1
ATOM 523 N N . LEU A 1 69 ? 3.458 8.678 -12.758 1.00 97.56 69 LEU A N 1
ATOM 524 C CA . LEU A 1 69 ? 3.855 9.528 -13.890 1.00 97.56 69 LEU A CA 1
ATOM 525 C C . LEU A 1 69 ? 3.396 9.009 -15.257 1.00 97.56 69 LEU A C 1
ATOM 527 O O . LEU A 1 69 ? 3.296 9.800 -16.191 1.00 97.56 69 LEU A O 1
ATOM 531 N N . ASN A 1 70 ? 3.172 7.701 -15.395 1.00 97.31 70 ASN A N 1
ATOM 532 C CA . ASN A 1 70 ? 2.870 7.073 -16.686 1.00 97.31 70 ASN A CA 1
ATOM 533 C C . ASN A 1 70 ? 1.449 6.517 -16.780 1.00 97.31 70 ASN A C 1
ATOM 535 O O . ASN A 1 70 ? 1.054 6.078 -17.856 1.00 97.31 70 ASN A O 1
ATOM 539 N N . TYR A 1 71 ? 0.679 6.539 -15.690 1.00 95.81 71 TYR A N 1
ATOM 540 C CA . TYR A 1 71 ? -0.700 6.066 -15.680 1.00 95.81 71 TYR A CA 1
ATOM 541 C C . TYR A 1 71 ? -1.517 6.700 -16.828 1.00 95.81 71 TYR A C 1
ATOM 543 O O . TYR A 1 71 ? -1.460 7.920 -17.004 1.00 95.81 71 TYR A O 1
ATOM 551 N N . PRO A 1 72 ? -2.296 5.915 -17.600 1.00 96.75 72 PRO A N 1
ATOM 552 C CA . PRO A 1 72 ? -2.655 4.507 -17.383 1.00 96.75 72 PRO A CA 1
ATOM 553 C C . PRO A 1 72 ? -1.694 3.477 -18.001 1.00 96.75 72 PRO A C 1
ATOM 555 O O . PRO A 1 72 ? -1.965 2.279 -17.949 1.00 96.75 72 PRO A O 1
ATOM 558 N N . GLU A 1 73 ? -0.590 3.909 -18.603 1.00 96.38 73 GLU A N 1
ATOM 559 C CA . GLU A 1 73 ? 0.350 3.030 -19.293 1.00 96.38 73 GLU A CA 1
ATOM 560 C C . GLU A 1 73 ? 1.337 2.363 -18.324 1.00 96.38 73 GLU A C 1
ATOM 562 O O . GLU A 1 73 ? 1.878 2.986 -17.408 1.00 96.38 73 GLU A O 1
ATOM 567 N N . ILE A 1 74 ? 1.640 1.089 -18.577 1.00 92.06 74 ILE A N 1
ATOM 568 C CA . ILE A 1 74 ? 2.720 0.372 -17.894 1.00 92.06 74 ILE A CA 1
ATOM 569 C C . ILE A 1 74 ? 3.964 0.458 -18.775 1.00 92.06 74 ILE A C 1
ATOM 571 O O . ILE A 1 74 ? 3.997 -0.096 -19.872 1.00 92.06 74 ILE A O 1
ATOM 575 N N . LYS A 1 75 ? 4.991 1.165 -18.300 1.00 92.69 75 LYS A N 1
ATOM 576 C CA . LYS A 1 75 ? 6.270 1.287 -19.007 1.00 92.69 75 LYS A CA 1
ATOM 577 C C . LYS A 1 75 ? 7.243 0.195 -18.583 1.00 92.69 75 LYS A C 1
ATOM 579 O O . LYS A 1 75 ? 7.420 -0.070 -17.389 1.00 92.69 75 LYS A O 1
ATOM 584 N N . GLU A 1 76 ? 7.932 -0.364 -19.573 1.00 92.88 76 GLU A N 1
ATOM 585 C CA . GLU A 1 76 ? 9.142 -1.143 -19.337 1.00 92.88 76 GLU A CA 1
ATOM 586 C C . GLU A 1 76 ? 10.160 -0.303 -18.563 1.00 92.88 76 GLU A C 1
ATOM 588 O O . GLU A 1 76 ? 10.312 0.902 -18.780 1.00 92.88 76 GLU A O 1
ATOM 593 N N . ASN A 1 77 ? 10.831 -0.937 -17.611 1.00 92.19 77 ASN A N 1
ATOM 594 C CA . ASN A 1 77 ? 11.809 -0.296 -16.751 1.00 92.19 77 ASN A CA 1
ATOM 595 C C . ASN A 1 77 ? 12.817 -1.336 -16.250 1.00 92.19 77 ASN A C 1
ATOM 597 O O . ASN A 1 77 ? 12.604 -2.538 -16.379 1.00 92.19 77 ASN A O 1
ATOM 601 N N . SER A 1 78 ? 13.916 -0.859 -15.676 1.00 93.50 78 SER A N 1
ATOM 602 C CA . SER A 1 78 ? 14.998 -1.689 -15.139 1.00 93.50 78 SER A CA 1
ATOM 603 C C . SER A 1 78 ? 14.939 -1.847 -13.614 1.00 93.50 78 SER A C 1
ATOM 605 O O . SER A 1 78 ? 15.965 -2.101 -12.979 1.00 93.50 78 SER A O 1
ATOM 607 N N . LEU A 1 79 ? 13.768 -1.643 -12.994 1.00 92.69 79 LEU A N 1
ATOM 608 C CA . LEU A 1 79 ? 13.599 -1.867 -11.559 1.00 92.69 79 LEU A CA 1
ATOM 609 C C . LEU A 1 79 ? 13.627 -3.374 -11.256 1.00 92.69 79 LEU A C 1
ATOM 611 O O . LEU A 1 79 ? 13.191 -4.176 -12.083 1.00 92.69 79 LEU A O 1
ATOM 615 N N . PRO A 1 80 ? 14.147 -3.776 -10.083 1.00 90.00 80 PRO A N 1
ATOM 616 C CA . PRO A 1 80 ? 14.205 -5.182 -9.710 1.00 90.00 80 PRO A CA 1
ATOM 617 C C . PRO A 1 80 ? 12.797 -5.780 -9.619 1.00 90.00 80 PRO A C 1
ATOM 619 O O . PRO A 1 80 ? 11.899 -5.189 -9.015 1.00 90.00 80 PRO A O 1
ATOM 622 N N . SER A 1 81 ? 12.624 -6.969 -10.193 1.00 90.06 81 SER A N 1
ATOM 623 C CA . SER A 1 81 ? 11.415 -7.770 -10.021 1.00 90.06 81 SER A CA 1
ATOM 624 C C . SER A 1 81 ? 11.411 -8.455 -8.657 1.00 90.06 81 SER A C 1
ATOM 626 O O . SER A 1 81 ? 12.462 -8.778 -8.107 1.00 90.06 81 SER A O 1
ATOM 628 N N . LEU A 1 82 ? 10.216 -8.711 -8.131 1.00 91.44 82 LEU A N 1
ATOM 629 C CA . LEU A 1 82 ? 10.051 -9.548 -6.950 1.00 91.44 82 LEU A CA 1
ATOM 630 C C . LEU A 1 82 ? 10.373 -11.011 -7.293 1.00 91.44 82 LEU A C 1
ATOM 632 O O . LEU A 1 82 ? 9.892 -11.520 -8.305 1.00 91.44 82 LEU A O 1
ATOM 636 N N . ASP A 1 83 ? 11.155 -11.676 -6.445 1.00 91.06 83 ASP A N 1
ATOM 637 C CA . ASP A 1 83 ? 11.509 -13.091 -6.575 1.00 91.06 83 ASP A CA 1
ATOM 638 C C . ASP A 1 83 ? 11.064 -13.850 -5.320 1.00 91.06 83 ASP A C 1
ATOM 640 O O . ASP A 1 83 ? 11.614 -13.657 -4.241 1.00 91.06 83 ASP A O 1
ATOM 644 N N . PHE A 1 84 ? 10.054 -14.709 -5.467 1.00 89.75 84 PHE A N 1
ATOM 645 C CA . PHE A 1 84 ? 9.488 -15.502 -4.370 1.00 89.75 84 PHE A CA 1
ATOM 646 C C . PHE A 1 84 ? 10.305 -16.753 -4.026 1.00 89.75 84 PHE A C 1
ATOM 648 O O . PHE A 1 84 ? 9.960 -17.457 -3.080 1.00 89.75 84 PHE A O 1
ATOM 655 N N . SER A 1 85 ? 11.336 -17.081 -4.811 1.00 90.88 85 SER A N 1
ATOM 656 C CA . SER A 1 85 ? 12.209 -18.226 -4.532 1.00 90.88 85 SER A CA 1
ATOM 657 C C . SER A 1 85 ? 13.287 -17.920 -3.490 1.00 90.88 85 SER A C 1
ATOM 659 O O . SER A 1 85 ? 13.915 -18.843 -2.973 1.00 90.88 85 SER A O 1
ATOM 661 N N . GLN A 1 86 ? 13.493 -16.639 -3.179 1.00 80.81 86 GLN A N 1
ATOM 662 C CA . GLN A 1 86 ? 14.429 -16.161 -2.166 1.00 80.81 86 GLN A CA 1
ATOM 663 C C . GLN A 1 86 ? 13.696 -15.874 -0.851 1.00 80.81 86 GLN A C 1
ATOM 665 O O . GLN A 1 86 ? 12.482 -15.668 -0.843 1.00 80.81 86 GLN A O 1
ATOM 670 N N . ASP A 1 87 ? 14.439 -15.844 0.257 1.00 74.38 87 ASP A N 1
ATOM 671 C CA . ASP A 1 87 ? 13.889 -15.399 1.538 1.00 74.38 87 ASP A CA 1
ATOM 672 C C . ASP A 1 87 ? 13.423 -13.935 1.422 1.00 74.38 87 ASP A C 1
ATOM 674 O O . ASP A 1 87 ? 14.183 -13.060 0.996 1.00 74.38 87 ASP A O 1
ATOM 678 N N . LEU A 1 88 ? 12.151 -13.707 1.767 1.00 67.44 88 LEU A N 1
ATOM 679 C CA . LEU A 1 88 ? 11.415 -12.445 1.630 1.00 67.44 88 LEU A CA 1
ATOM 680 C C . LEU A 1 88 ? 11.450 -11.579 2.895 1.00 67.44 88 LEU A C 1
ATOM 682 O O . LEU A 1 88 ? 11.204 -12.123 3.998 1.00 67.44 88 LEU A O 1
#

Radius of gyration: 14.9 Å; Cα contacts (8 Å, |Δi|>4): 59; chains: 1; bounding box: 33×31×36 Å

Mean predicted aligned error: 4.87 Å

Nearest PDB structures (foldseek):
  2y1c-assembly1_A  TM=9.424E-01  e=1.554E-05  Mycobacterium tuberculosis H37Rv
  2y1f-assembly1_A  TM=9.384E-01  e=2.044E-05  Mycobacterium tuberculosis H37Rv
  2y1d-assembly1_A  TM=9.376E-01  e=2.689E-05  Mycobacterium tuberculosis H37Rv
  3zhy-assembly1_B  TM=9.351E-01  e=3.084E-05  Mycobacterium tuberculosis H37Rv
  2jd0-assembly1_A  TM=9.412E-01  e=3.536E-05  Mycobacterium tuberculosis H37Rv

Solvent-accessible surface area (backbone atoms only — not comparable to full-atom values): 5817 Å² total; per-residue (Å²): 112,70,68,64,54,25,57,77,69,47,51,46,56,55,52,49,49,56,49,48,23,65,76,69,73,44,61,68,92,79,61,84,91,78,91,60,90,72,44,35,69,75,54,73,47,73,47,97,90,68,52,77,48,71,50,72,44,60,84,55,70,64,61,59,52,52,42,70,76,39,62,94,51,87,74,90,74,90,71,79,76,70,61,87,91,48,96,117